Protein AF-A0A9C6T7A0-F1 (afdb_monomer_lite)

Foldseek 3Di:
DVVVVVVVVVVVVVVVVVVVVVVVPDPPPVVVVVVLVVLLVQCVPQAADAQALVCLVVNLVSLVVSCVVPVVCQQSSCVSCLVPRYDHPLNVQCVVPPDSGPVVSSVSSCVVSPPPCDPVNVVVVVVVVVVVVVVVVVVVD

Radius of gyration: 28.29 Å; chains: 1; bounding box: 56×49×88 Å

Secondary structure (DSSP, 8-state):
-HHHHHHHHHHHHHHHHHHHHHHHTS--HHHHHHHHHHHHHHHTTSPPB-S-HHHHHHHHHHHHHHHHHTGGGHHHHHHHHHHHTB-HHHHHHHHTT--SSHHHHHHHHHHHT-----HHHHHHHHHHHHHHHHHHHHTT-

pLDDT: mean 76.02, std 12.65, range [42.91, 91.88]

Sequence (141 aa):
MANENINEMQNCIQALTQIVVQQMQLPNANSRTRARNQIEKETRYLPTFTGQDGTLHGFIASVDQIMQEYADDADQVFSVIFNTKIQGQARTVLTINTPTTWEECKEKLRHHYRPRMDQMGLTRKINNLRVTSIKDLDIKL

Organism: Drosophila albomicans (NCBI:txid7291)

Structure (mmCIF, N/CA/C/O backbone):
data_AF-A0A9C6T7A0-F1
#
_entry.id   AF-A0A9C6T7A0-F1
#
loop_
_atom_site.group_PDB
_atom_site.id
_atom_site.type_symbol
_atom_site.label_atom_id
_atom_site.label_alt_id
_atom_site.label_comp_id
_atom_site.label_asym_id
_atom_site.label_entity_id
_atom_site.label_seq_id
_atom_site.pdbx_PDB_ins_code
_atom_site.Cartn_x
_atom_site.Cartn_y
_atom_site.Cartn_z
_atom_site.occupancy
_atom_site.B_iso_or_equiv
_atom_site.auth_seq_id
_atom_site.auth_comp_id
_atom_site.auth_asym_id
_atom_site.auth_atom_id
_atom_site.pdbx_PDB_model_num
ATOM 1 N N . MET A 1 1 ? -42.764 19.724 49.429 1.00 55.09 1 MET A N 1
ATOM 2 C CA . MET A 1 1 ? -41.778 18.937 50.201 1.00 55.09 1 MET A CA 1
ATOM 3 C C . MET A 1 1 ? -41.699 17.467 49.778 1.00 55.09 1 MET A C 1
ATOM 5 O O . MET A 1 1 ? -40.684 17.120 49.204 1.00 55.09 1 MET A O 1
ATOM 9 N N . ALA A 1 2 ? -42.704 16.592 49.959 1.00 58.47 2 ALA A N 1
ATOM 10 C CA . ALA A 1 2 ? -42.567 15.177 49.533 1.00 58.47 2 ALA A CA 1
ATOM 11 C C . ALA A 1 2 ? -42.596 14.959 47.997 1.00 58.47 2 ALA A C 1
ATOM 13 O O . ALA A 1 2 ? -41.862 14.121 47.484 1.00 58.47 2 ALA A O 1
ATOM 14 N N . ASN A 1 3 ? -43.394 15.739 47.256 1.00 59.59 3 ASN A N 1
ATOM 15 C CA . ASN A 1 3 ? -43.513 15.614 45.792 1.00 59.59 3 ASN A CA 1
ATOM 16 C C . ASN A 1 3 ? -42.311 16.165 45.007 1.00 59.59 3 ASN A C 1
ATOM 18 O O . ASN A 1 3 ? -42.048 15.700 43.902 1.00 59.59 3 ASN A O 1
ATOM 22 N N . GLU A 1 4 ? -41.580 17.138 45.555 1.00 63.81 4 GLU A N 1
ATOM 23 C CA . GLU A 1 4 ? -40.398 17.712 44.892 1.00 63.81 4 GLU A CA 1
ATOM 24 C C . GLU A 1 4 ? -39.251 16.701 44.846 1.00 63.81 4 GLU A C 1
ATOM 26 O O . GLU A 1 4 ? -38.689 16.479 43.778 1.00 63.81 4 GLU A O 1
ATOM 31 N N . ASN A 1 5 ? -39.015 15.976 45.945 1.00 65.38 5 ASN A N 1
ATOM 32 C CA . ASN A 1 5 ? -38.027 14.894 45.985 1.00 65.38 5 ASN A CA 1
ATOM 33 C C . ASN A 1 5 ? -38.348 13.760 45.000 1.00 65.38 5 ASN A C 1
ATOM 35 O O . ASN A 1 5 ? -37.440 13.159 44.433 1.00 65.38 5 ASN A O 1
ATOM 39 N N . ILE A 1 6 ? -39.632 13.455 44.780 1.00 73.62 6 ILE A N 1
ATOM 40 C CA . ILE A 1 6 ? -40.042 12.411 43.828 1.00 73.62 6 ILE A CA 1
ATOM 41 C C . ILE A 1 6 ? -39.764 12.861 42.387 1.00 73.62 6 ILE A C 1
ATOM 43 O O . ILE A 1 6 ? -39.240 12.074 41.599 1.00 73.62 6 ILE A O 1
ATOM 47 N N . ASN A 1 7 ? -40.044 14.125 42.056 1.00 75.19 7 ASN A N 1
ATOM 48 C CA . ASN A 1 7 ? -39.758 14.683 40.732 1.00 75.19 7 ASN A CA 1
ATOM 49 C C . ASN A 1 7 ? -38.252 14.794 40.455 1.00 75.19 7 ASN A C 1
ATOM 51 O O . ASN A 1 7 ? -37.807 14.458 39.360 1.00 75.19 7 ASN A O 1
ATOM 55 N N . GLU A 1 8 ? -37.448 15.207 41.435 1.00 77.50 8 GLU A N 1
ATOM 56 C CA . GLU A 1 8 ? -35.986 15.243 41.292 1.00 77.50 8 GLU A CA 1
ATOM 57 C C . GLU A 1 8 ? -35.401 13.844 41.085 1.00 77.50 8 GLU A C 1
ATOM 59 O O . GLU A 1 8 ? -34.550 13.640 40.217 1.00 77.50 8 GLU A O 1
ATOM 64 N N . MET A 1 9 ? -35.905 12.851 41.819 1.00 75.06 9 MET A N 1
ATOM 65 C CA . MET A 1 9 ? -35.452 11.472 41.680 1.00 75.06 9 MET A CA 1
ATOM 66 C C . MET A 1 9 ? -35.844 10.878 40.317 1.00 75.06 9 MET A C 1
ATOM 68 O O . MET A 1 9 ? -35.039 10.181 39.699 1.00 75.06 9 MET A O 1
ATOM 72 N N . GLN A 1 10 ? -37.034 11.198 39.797 1.00 75.38 10 GLN A N 1
ATOM 73 C CA . GLN A 1 10 ? -37.444 10.804 38.443 1.00 75.38 10 GLN A CA 1
ATOM 74 C C . GLN A 1 10 ? -36.596 11.476 37.357 1.00 75.38 10 GLN A C 1
ATOM 76 O O . GLN A 1 10 ? -36.186 10.804 36.408 1.00 75.38 10 GLN A O 1
ATOM 81 N N . ASN A 1 11 ? -36.262 12.757 37.523 1.00 78.94 11 ASN A N 1
ATOM 82 C CA . ASN A 1 11 ? -35.375 13.475 36.607 1.00 78.94 11 ASN A CA 1
ATOM 83 C C . ASN A 1 11 ? -33.962 12.871 36.593 1.00 78.94 11 ASN A C 1
ATOM 85 O O . ASN A 1 11 ? -33.386 12.674 35.522 1.00 78.94 11 ASN A O 1
ATOM 89 N N . CYS A 1 12 ? -33.426 12.491 37.757 1.00 78.19 12 CYS A N 1
ATOM 90 C CA . CYS A 1 12 ? -32.143 11.793 37.854 1.00 78.19 12 CYS A CA 1
ATOM 91 C C . CYS A 1 12 ? -32.169 10.428 37.152 1.00 78.19 12 CYS A C 1
ATOM 93 O O . CYS A 1 12 ? -31.238 10.095 36.418 1.00 78.19 12 CYS A O 1
ATOM 95 N N . ILE A 1 13 ? -33.240 9.646 37.320 1.00 82.12 13 ILE A N 1
ATOM 96 C CA . ILE A 1 13 ? -33.389 8.346 36.648 1.00 82.12 13 ILE A CA 1
ATOM 97 C C . ILE A 1 13 ? -33.467 8.526 35.125 1.00 82.12 13 ILE A C 1
ATOM 99 O O . ILE A 1 13 ? -32.813 7.786 34.388 1.00 82.12 13 ILE A O 1
ATOM 103 N N . GLN A 1 14 ? -34.201 9.527 34.630 1.00 78.94 14 GLN A N 1
ATOM 104 C CA . GLN A 1 14 ? -34.272 9.817 33.194 1.00 78.94 14 GLN A CA 1
ATOM 105 C C . GLN A 1 14 ? -32.920 10.255 32.617 1.00 78.94 14 GLN A C 1
ATOM 107 O O . GLN A 1 14 ? -32.523 9.751 31.564 1.00 78.94 14 GLN A O 1
ATOM 112 N N . ALA A 1 15 ? -32.182 11.117 33.322 1.00 75.31 15 ALA A N 1
ATOM 113 C CA . ALA A 1 15 ? -30.845 11.544 32.913 1.00 75.31 15 ALA A CA 1
ATOM 114 C C . ALA A 1 15 ? -29.861 10.362 32.854 1.00 75.31 15 ALA A C 1
ATOM 116 O O . ALA A 1 15 ? -29.143 10.197 31.868 1.00 75.31 15 ALA A O 1
ATOM 117 N N . LEU A 1 16 ? -29.876 9.482 33.862 1.00 74.62 16 LEU A N 1
ATOM 118 C CA . LEU A 1 16 ? -29.047 8.273 33.873 1.00 74.62 16 LEU A CA 1
ATOM 119 C C . LEU A 1 16 ? -29.415 7.315 32.734 1.00 74.62 16 LEU A C 1
ATOM 121 O O . LEU A 1 16 ? -28.529 6.768 32.079 1.00 74.62 16 LEU A O 1
ATOM 125 N N . THR A 1 17 ? -30.708 7.156 32.445 1.00 73.88 17 THR A N 1
ATOM 126 C CA . THR A 1 17 ? -31.173 6.298 31.346 1.00 73.88 17 THR A CA 1
ATOM 127 C C . THR A 1 17 ? -30.713 6.839 29.987 1.00 73.88 17 THR A C 1
ATOM 129 O O . THR A 1 17 ? -30.246 6.069 29.147 1.00 73.88 17 THR A O 1
ATOM 132 N N . GLN A 1 18 ? -30.759 8.161 29.779 1.00 69.31 18 GLN A N 1
ATOM 133 C CA . GLN A 1 18 ? -30.245 8.791 28.558 1.00 69.31 18 GLN A CA 1
ATOM 134 C C . GLN A 1 18 ? -28.733 8.603 28.395 1.00 69.31 18 GLN A C 1
ATOM 136 O O . GLN A 1 18 ? -28.285 8.278 27.297 1.00 69.31 18 GLN A O 1
ATOM 141 N N . ILE A 1 19 ? -27.952 8.732 29.472 1.00 70.56 19 ILE A N 1
ATOM 142 C CA . ILE A 1 19 ? -26.494 8.527 29.431 1.00 70.56 19 ILE A CA 1
ATOM 143 C C . ILE A 1 19 ? -26.153 7.078 29.049 1.00 70.56 19 ILE A C 1
ATOM 145 O O . ILE A 1 19 ? -25.266 6.851 28.225 1.00 70.56 19 ILE A O 1
ATOM 149 N N . VAL A 1 20 ? -26.876 6.094 29.592 1.00 66.88 20 VAL A N 1
ATOM 150 C CA . VAL A 1 20 ? -26.657 4.671 29.276 1.00 66.88 20 VAL A CA 1
ATOM 151 C C . VAL A 1 20 ? -27.005 4.353 27.817 1.00 66.88 20 VAL A C 1
ATOM 153 O O . VAL A 1 20 ? -26.249 3.655 27.140 1.00 66.88 20 VAL A O 1
ATOM 156 N N . VAL A 1 21 ? -28.103 4.905 27.291 1.00 66.75 21 VAL A N 1
ATOM 157 C CA . VAL A 1 21 ? -28.481 4.732 25.876 1.00 66.75 21 VAL A CA 1
ATOM 158 C C . VAL A 1 21 ? -27.469 5.403 24.943 1.00 66.75 21 VAL A C 1
ATOM 160 O O . VAL A 1 21 ? -27.098 4.821 23.923 1.00 66.75 21 VAL A O 1
ATOM 163 N N . GLN A 1 22 ? -26.961 6.582 25.308 1.00 59.12 22 GLN A N 1
ATOM 164 C CA . GLN A 1 22 ? -25.970 7.308 24.515 1.00 59.12 22 GLN A CA 1
ATOM 165 C C . GLN A 1 22 ? -24.603 6.597 24.505 1.00 59.12 22 GLN A C 1
ATOM 167 O O . GLN A 1 22 ? -23.937 6.577 23.471 1.00 59.12 22 GLN A O 1
ATOM 172 N N . GLN A 1 23 ? -24.219 5.922 25.598 1.00 56.06 23 GLN A N 1
ATOM 173 C CA . GLN A 1 23 ? -23.028 5.059 25.628 1.00 56.06 23 GLN A CA 1
ATOM 174 C C . GLN A 1 23 ? -23.165 3.801 24.757 1.00 56.06 23 GLN A C 1
ATOM 176 O O . GLN A 1 23 ? -22.180 3.376 24.156 1.00 56.06 23 GLN A O 1
ATOM 181 N N . MET A 1 24 ? -24.367 3.228 24.628 1.00 56.16 24 MET A N 1
ATOM 182 C CA . MET A 1 24 ? -24.607 2.068 23.755 1.00 56.16 24 MET A CA 1
ATOM 183 C C . MET A 1 24 ? -24.654 2.406 22.257 1.00 56.16 24 MET A C 1
ATOM 185 O O . MET A 1 24 ? -24.557 1.498 21.434 1.00 56.16 24 MET A O 1
ATOM 189 N N . GLN A 1 25 ? -24.793 3.684 21.889 1.00 53.16 25 GLN A N 1
ATOM 190 C CA . GLN A 1 25 ? -24.889 4.135 20.492 1.00 53.16 25 GLN A CA 1
ATOM 191 C C . GLN A 1 25 ? -23.588 4.724 19.931 1.00 53.16 25 GLN A C 1
ATOM 193 O O . GLN A 1 25 ? -23.533 5.073 18.751 1.00 53.16 25 GLN A O 1
ATOM 198 N N . LEU A 1 26 ? -22.518 4.804 20.726 1.00 51.84 26 LEU A N 1
ATOM 199 C CA . LEU A 1 26 ? -21.197 5.095 20.177 1.00 51.84 26 LEU A CA 1
ATOM 200 C C . LEU A 1 26 ? -20.730 3.884 19.353 1.00 51.84 26 LEU A C 1
ATOM 202 O O . LEU A 1 26 ? -20.685 2.775 19.894 1.00 51.84 26 LEU A O 1
ATOM 206 N N . PRO A 1 27 ? -20.365 4.052 18.064 1.00 50.03 27 PRO A N 1
ATOM 207 C CA . PRO A 1 27 ? -19.784 2.968 17.287 1.00 50.03 27 PRO A CA 1
ATOM 208 C C . PRO A 1 27 ? -18.575 2.435 18.055 1.00 50.03 27 PRO A C 1
ATOM 210 O O . PRO A 1 27 ? -17.644 3.168 18.387 1.00 50.03 27 PRO A O 1
ATOM 213 N N . ASN A 1 28 ? -18.668 1.159 18.415 1.00 53.62 28 ASN A N 1
ATOM 214 C CA . ASN A 1 28 ? -17.816 0.494 19.385 1.00 53.62 28 ASN A CA 1
ATOM 215 C C . ASN A 1 28 ? -16.335 0.708 19.017 1.00 53.62 28 ASN A C 1
ATOM 217 O O . ASN A 1 28 ? -15.831 0.109 18.072 1.00 53.62 28 ASN A O 1
ATOM 221 N N . ALA A 1 29 ? -15.603 1.555 19.748 1.00 52.12 29 ALA A N 1
ATOM 222 C CA . ALA A 1 29 ? -14.177 1.796 19.488 1.00 52.12 29 ALA A CA 1
ATOM 223 C C . ALA A 1 29 ? -13.366 0.479 19.466 1.00 52.12 29 ALA A C 1
ATOM 225 O O . ALA A 1 29 ? -12.361 0.354 18.760 1.00 52.12 29 ALA A O 1
ATOM 226 N N . ASN A 1 30 ? -13.861 -0.550 20.163 1.00 54.34 30 ASN A N 1
ATOM 227 C CA . ASN A 1 30 ? -13.295 -1.893 20.155 1.00 54.34 30 ASN A CA 1
ATOM 228 C C . ASN A 1 30 ? -13.487 -2.644 18.825 1.00 54.34 30 ASN A C 1
ATOM 230 O O . AS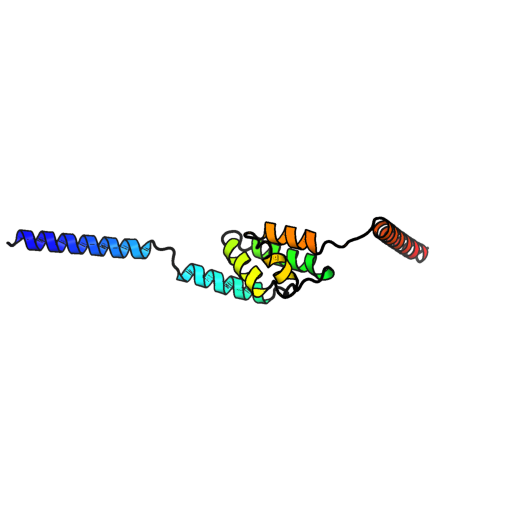N A 1 30 ? -12.615 -3.437 18.475 1.00 54.34 30 ASN A O 1
ATOM 234 N N . SER A 1 31 ? -14.570 -2.426 18.066 1.00 56.66 31 SER A N 1
ATOM 235 C CA . SER A 1 31 ? -14.765 -3.094 16.766 1.00 56.66 31 SER A CA 1
ATOM 236 C C . SER A 1 31 ? -13.834 -2.519 15.699 1.00 56.66 31 SER A C 1
ATOM 238 O O . SER A 1 31 ? -13.152 -3.288 15.025 1.00 56.66 31 SER A O 1
ATOM 240 N N . ARG A 1 32 ? -13.682 -1.187 15.639 1.00 57.72 32 ARG A N 1
ATOM 241 C CA . ARG A 1 32 ? -12.697 -0.516 14.764 1.00 57.72 32 ARG A CA 1
ATOM 242 C C . ARG A 1 32 ? -11.260 -0.941 15.057 1.00 57.72 32 ARG A C 1
ATOM 244 O O . ARG A 1 32 ? -10.481 -1.172 14.134 1.00 57.72 32 ARG A O 1
ATOM 251 N N . THR A 1 33 ? -10.915 -1.081 16.338 1.00 61.31 33 THR A N 1
ATOM 252 C CA . THR A 1 33 ? -9.573 -1.512 16.766 1.00 61.31 33 THR A CA 1
ATOM 253 C C . THR A 1 33 ? -9.300 -2.971 16.382 1.00 61.31 33 THR A C 1
ATOM 255 O O . THR A 1 33 ? -8.200 -3.302 15.943 1.00 61.31 33 THR A O 1
ATOM 258 N N . ARG A 1 34 ? -10.304 -3.854 16.482 1.00 65.00 34 ARG A N 1
ATOM 259 C CA . ARG A 1 34 ? -10.190 -5.253 16.036 1.00 65.00 34 ARG A CA 1
ATOM 260 C C . ARG A 1 34 ? -10.044 -5.363 14.520 1.00 65.00 34 ARG A C 1
ATOM 262 O O . ARG A 1 34 ? -9.156 -6.085 14.078 1.00 65.00 34 ARG A O 1
ATOM 269 N N . ALA A 1 35 ? -10.844 -4.613 13.759 1.00 66.06 35 ALA A N 1
ATOM 270 C CA . ALA A 1 35 ? -10.723 -4.536 12.304 1.00 66.06 35 ALA A CA 1
ATOM 271 C C . ALA A 1 35 ? -9.321 -4.057 11.895 1.00 66.06 35 ALA A C 1
ATOM 273 O O . ALA A 1 35 ? -8.657 -4.698 11.087 1.00 66.06 35 ALA A O 1
ATOM 274 N N . ARG A 1 36 ? -8.795 -3.012 12.555 1.00 69.25 36 ARG A N 1
ATOM 275 C CA . ARG A 1 36 ? -7.424 -2.528 12.328 1.00 69.25 36 ARG A CA 1
ATOM 276 C C . ARG A 1 36 ? -6.372 -3.609 12.560 1.00 69.25 36 ARG A C 1
ATOM 278 O O . ARG A 1 36 ? -5.512 -3.810 11.713 1.00 69.25 36 ARG A O 1
ATOM 285 N N . ASN A 1 37 ? -6.450 -4.304 13.691 1.00 71.69 37 ASN A N 1
ATOM 286 C CA . ASN A 1 37 ? -5.483 -5.341 14.047 1.00 71.69 37 ASN A CA 1
ATOM 287 C C . ASN A 1 37 ? -5.532 -6.537 13.082 1.00 71.69 37 ASN A C 1
ATOM 289 O O . ASN A 1 37 ? -4.503 -7.168 12.845 1.00 71.69 37 ASN A O 1
ATOM 293 N N . GLN A 1 38 ? -6.707 -6.860 12.534 1.00 73.38 38 GLN A N 1
ATOM 294 C CA . GLN A 1 38 ? -6.850 -7.898 11.514 1.00 73.38 38 GLN A CA 1
ATOM 295 C C . GLN A 1 38 ? -6.217 -7.456 10.188 1.00 73.38 38 GLN A C 1
ATOM 297 O O . GLN A 1 38 ? -5.365 -8.164 9.653 1.00 73.38 38 GLN A O 1
ATOM 302 N N . ILE A 1 39 ? -6.521 -6.236 9.739 1.00 77.44 39 ILE A N 1
ATOM 303 C CA . ILE A 1 39 ? -5.925 -5.630 8.542 1.00 77.44 39 ILE A CA 1
ATOM 304 C C . ILE A 1 39 ? -4.396 -5.559 8.672 1.00 77.44 39 ILE A C 1
ATOM 306 O O . ILE A 1 39 ? -3.677 -5.904 7.740 1.00 77.44 39 ILE A O 1
ATOM 310 N N . GLU A 1 40 ? -3.856 -5.165 9.827 1.00 76.69 40 GLU A N 1
ATOM 311 C CA . GLU A 1 40 ? -2.405 -5.127 10.070 1.00 76.69 40 GLU A CA 1
ATOM 312 C C . GLU A 1 40 ? -1.757 -6.523 10.006 1.00 76.69 40 GLU A C 1
ATOM 314 O O . GLU A 1 40 ? -0.640 -6.667 9.500 1.00 76.69 40 GLU A O 1
ATOM 319 N N . LYS A 1 41 ? -2.451 -7.573 10.466 1.00 79.56 41 LYS A N 1
ATOM 320 C CA . LYS A 1 41 ? -1.971 -8.959 10.346 1.00 79.56 41 LYS A CA 1
ATOM 321 C C . LYS A 1 41 ? -1.955 -9.443 8.904 1.00 79.56 41 LYS A C 1
ATOM 323 O O . LYS A 1 41 ? -0.991 -10.091 8.507 1.00 79.56 41 LYS A O 1
ATOM 328 N N . GLU A 1 42 ? -2.984 -9.135 8.129 1.00 72.62 42 GLU A N 1
ATOM 329 C CA . GLU A 1 42 ? -3.098 -9.613 6.748 1.00 72.62 42 GLU A CA 1
ATOM 330 C C . GLU A 1 42 ? -2.209 -8.818 5.797 1.00 72.62 42 GLU A C 1
ATOM 332 O O . GLU A 1 42 ? -1.476 -9.388 4.988 1.00 72.62 42 GLU A O 1
ATOM 337 N N . THR A 1 43 ? -2.126 -7.503 5.999 1.00 77.62 43 THR A N 1
ATOM 338 C CA . THR A 1 43 ? -1.165 -6.659 5.285 1.00 77.62 43 THR A CA 1
ATOM 339 C C . THR A 1 43 ? 0.280 -6.983 5.669 1.00 77.62 43 THR A C 1
ATOM 341 O O . THR A 1 43 ? 1.188 -6.635 4.920 1.00 77.62 43 THR A O 1
ATOM 344 N N . ARG A 1 44 ? 0.558 -7.704 6.769 1.00 77.62 44 ARG A N 1
ATOM 345 C CA . ARG A 1 44 ? 1.926 -8.079 7.181 1.00 77.62 44 ARG A CA 1
ATOM 346 C C . ARG A 1 44 ? 2.713 -8.766 6.067 1.00 77.62 44 ARG A C 1
ATOM 348 O O . ARG A 1 44 ? 3.884 -8.433 5.892 1.00 77.62 44 ARG A O 1
ATOM 355 N N . TYR A 1 45 ? 2.070 -9.647 5.308 1.00 78.56 45 TYR A N 1
ATOM 356 C CA . TYR A 1 45 ? 2.691 -10.413 4.222 1.00 78.56 45 TYR A CA 1
ATOM 357 C C . TYR A 1 45 ? 2.835 -9.622 2.921 1.00 78.56 45 TYR A C 1
ATOM 359 O O . TYR A 1 45 ? 3.543 -10.051 2.012 1.00 78.56 45 TYR A O 1
ATOM 367 N N . LEU A 1 46 ? 2.197 -8.454 2.837 1.00 84.62 46 LEU A N 1
ATOM 368 C CA . LEU A 1 46 ? 2.253 -7.608 1.659 1.00 84.62 46 LEU A CA 1
ATOM 369 C C . LEU A 1 46 ? 3.673 -7.029 1.505 1.00 84.62 46 LEU A C 1
ATOM 371 O O . LEU A 1 46 ? 4.222 -6.504 2.488 1.00 84.62 46 LEU A O 1
ATOM 375 N N . PRO A 1 47 ? 4.292 -7.135 0.316 1.00 82.81 47 PRO A N 1
ATOM 376 C CA . PRO A 1 47 ? 5.645 -6.645 0.096 1.00 82.81 47 PRO A CA 1
ATOM 377 C C . PRO A 1 47 ? 5.710 -5.125 0.258 1.00 82.81 47 PRO A C 1
ATOM 379 O O . PRO A 1 47 ? 4.810 -4.397 -0.152 1.00 82.81 47 PRO A O 1
ATOM 382 N N . THR A 1 48 ? 6.795 -4.631 0.850 1.00 90.06 48 THR A N 1
ATOM 383 C CA . THR A 1 48 ? 7.039 -3.189 0.950 1.00 90.06 48 THR A CA 1
ATOM 384 C C . THR A 1 48 ? 7.468 -2.648 -0.410 1.00 90.06 48 THR A C 1
ATOM 386 O O . THR A 1 48 ? 8.431 -3.136 -1.001 1.00 90.06 48 THR A O 1
ATOM 389 N N . PHE A 1 49 ? 6.791 -1.608 -0.889 1.00 90.44 49 PHE A N 1
ATOM 390 C CA . PHE A 1 49 ? 7.161 -0.904 -2.105 1.00 90.44 49 PHE A CA 1
ATOM 391 C C . PHE A 1 49 ? 8.057 0.294 -1.786 1.00 90.44 49 PHE A C 1
ATOM 393 O O . PHE A 1 49 ? 7.664 1.220 -1.073 1.00 90.44 49 PHE A O 1
ATOM 400 N N . THR A 1 50 ? 9.276 0.272 -2.324 1.00 88.69 50 THR A N 1
ATOM 401 C CA . THR A 1 50 ? 10.299 1.305 -2.092 1.00 88.69 50 THR A CA 1
ATOM 402 C C . THR A 1 50 ? 10.511 2.244 -3.281 1.00 88.69 50 THR A C 1
ATOM 404 O O . THR A 1 50 ? 11.174 3.272 -3.124 1.00 88.69 50 THR A O 1
ATOM 407 N N . GLY A 1 51 ? 9.929 1.927 -4.446 1.00 82.62 51 GLY A N 1
ATOM 408 C CA . GLY A 1 51 ? 10.082 2.700 -5.685 1.00 82.62 51 GLY A CA 1
ATOM 409 C C . GLY A 1 51 ? 10.837 1.988 -6.811 1.00 82.62 51 GLY A C 1
ATOM 410 O O . GLY A 1 51 ? 11.533 2.643 -7.575 1.00 82.62 51 GLY A O 1
ATOM 411 N N . GLN A 1 52 ? 10.748 0.658 -6.906 1.00 80.06 52 GLN A N 1
ATOM 412 C CA . GLN A 1 52 ? 11.330 -0.104 -8.017 1.00 80.06 52 GLN A CA 1
ATOM 413 C C . GLN A 1 52 ? 10.263 -0.428 -9.074 1.00 80.06 52 GLN A C 1
ATOM 415 O O . GLN A 1 52 ? 9.317 -1.156 -8.784 1.00 80.06 52 GLN A O 1
ATOM 420 N N . ASP A 1 53 ? 10.437 0.037 -10.314 1.00 69.38 53 ASP A N 1
ATOM 421 C CA . ASP A 1 53 ? 9.456 -0.130 -11.407 1.00 69.38 53 ASP A CA 1
ATOM 422 C C . ASP A 1 53 ? 8.988 -1.580 -11.606 1.00 69.38 53 ASP A C 1
ATOM 424 O O . ASP A 1 53 ? 7.800 -1.844 -11.796 1.00 69.38 53 ASP A O 1
ATOM 428 N N . GLY A 1 54 ? 9.914 -2.543 -11.530 1.00 76.44 54 GLY A N 1
ATOM 429 C CA . GLY A 1 54 ? 9.635 -3.956 -11.807 1.00 76.44 54 GLY A CA 1
ATOM 430 C C . GLY A 1 54 ? 8.707 -4.639 -10.799 1.00 76.44 54 GLY A C 1
ATOM 431 O O . GLY A 1 54 ? 8.113 -5.664 -11.125 1.00 76.44 54 GLY A O 1
ATOM 432 N N . THR A 1 55 ? 8.552 -4.084 -9.594 1.00 84.06 55 THR A N 1
ATOM 433 C CA . THR A 1 55 ? 7.724 -4.670 -8.526 1.00 84.06 55 THR A CA 1
ATOM 434 C C . THR A 1 55 ? 6.408 -3.928 -8.317 1.00 84.06 55 THR A C 1
ATOM 436 O O . THR A 1 55 ? 5.538 -4.428 -7.601 1.00 84.06 55 THR A O 1
ATOM 439 N N . LEU A 1 56 ? 6.210 -2.783 -8.986 1.00 86.56 56 LEU A N 1
ATOM 440 C CA . LEU A 1 56 ? 5.017 -1.956 -8.811 1.00 86.56 56 LEU A CA 1
ATOM 441 C C . LEU A 1 56 ? 3.732 -2.707 -9.175 1.00 86.56 56 LEU A C 1
ATOM 443 O O . LEU A 1 56 ? 2.745 -2.623 -8.451 1.00 86.56 56 LEU A O 1
ATOM 447 N N . HIS A 1 57 ? 3.728 -3.441 -10.290 1.00 85.81 57 HIS A N 1
ATOM 448 C CA . HIS A 1 57 ? 2.518 -4.126 -10.750 1.00 85.81 57 HIS A CA 1
ATOM 449 C C . HIS A 1 57 ? 2.076 -5.227 -9.778 1.00 85.81 57 HIS A C 1
ATOM 451 O O . HIS A 1 57 ? 0.899 -5.299 -9.435 1.00 85.81 57 HIS A O 1
ATOM 457 N N . GLY A 1 58 ? 3.028 -6.028 -9.284 1.00 86.44 58 GLY A N 1
ATOM 458 C CA . GLY A 1 58 ? 2.757 -7.052 -8.275 1.00 86.44 58 GLY A CA 1
ATOM 459 C C . GLY A 1 58 ? 2.280 -6.446 -6.957 1.00 86.44 58 GLY A C 1
ATOM 460 O O . GLY A 1 58 ? 1.295 -6.911 -6.396 1.00 86.44 58 GLY A O 1
ATOM 461 N N . PHE A 1 59 ? 2.913 -5.356 -6.513 1.00 90.44 59 PHE A N 1
ATOM 462 C CA . PHE A 1 59 ? 2.482 -4.624 -5.324 1.00 90.44 59 PHE A CA 1
ATOM 463 C C . PHE A 1 59 ? 1.043 -4.106 -5.450 1.00 90.44 59 PHE A C 1
ATOM 465 O O . PHE A 1 59 ? 0.229 -4.370 -4.570 1.00 90.44 59 PHE A O 1
ATOM 472 N N . ILE A 1 60 ? 0.709 -3.418 -6.551 1.00 90.75 60 ILE A N 1
ATOM 473 C CA . ILE A 1 60 ? -0.647 -2.900 -6.784 1.00 90.75 60 ILE A CA 1
ATOM 474 C C . ILE A 1 60 ? -1.669 -4.041 -6.779 1.00 90.75 60 ILE A C 1
ATOM 476 O O . ILE A 1 60 ? -2.681 -3.919 -6.101 1.00 90.75 60 ILE A O 1
ATOM 480 N N . ALA A 1 61 ? -1.391 -5.148 -7.475 1.00 89.88 61 ALA A N 1
ATOM 481 C CA . ALA A 1 61 ? -2.302 -6.289 -7.534 1.00 89.88 61 ALA A CA 1
ATOM 482 C C . ALA A 1 61 ? -2.559 -6.905 -6.147 1.00 89.88 61 ALA A C 1
ATOM 484 O O . ALA A 1 61 ? -3.702 -7.201 -5.807 1.00 89.88 61 ALA A O 1
ATOM 485 N N . SER A 1 62 ? -1.517 -7.053 -5.320 1.00 89.38 62 SER A N 1
ATOM 486 C CA . SER A 1 62 ? -1.669 -7.549 -3.947 1.00 89.38 62 SER A CA 1
ATOM 487 C C . SER A 1 62 ? -2.490 -6.605 -3.070 1.00 89.38 62 SER A C 1
ATOM 489 O O . SER A 1 62 ? -3.290 -7.066 -2.264 1.00 89.38 62 SER A O 1
ATOM 491 N N . VAL A 1 63 ? -2.311 -5.289 -3.214 1.00 89.75 63 VAL A N 1
ATOM 492 C CA . VAL A 1 63 ? -3.110 -4.314 -2.459 1.00 89.75 63 VAL A CA 1
ATOM 493 C C . VAL A 1 63 ? -4.556 -4.287 -2.950 1.00 89.75 63 VAL A C 1
ATOM 495 O O . VAL A 1 63 ? -5.457 -4.248 -2.120 1.00 89.75 63 VAL A O 1
ATOM 498 N N . ASP A 1 64 ? -4.792 -4.350 -4.263 1.00 90.62 64 ASP A N 1
ATOM 499 C CA . ASP A 1 64 ? -6.141 -4.392 -4.840 1.00 90.62 64 ASP A CA 1
ATOM 500 C C . ASP A 1 64 ? -6.938 -5.596 -4.316 1.00 90.62 64 ASP A C 1
ATOM 502 O O . ASP A 1 64 ? -8.113 -5.450 -3.987 1.00 90.62 64 ASP A O 1
ATOM 506 N N . GLN A 1 65 ? -6.293 -6.756 -4.148 1.00 88.38 65 GLN A N 1
ATOM 507 C CA . GLN A 1 65 ? -6.928 -7.932 -3.550 1.00 88.38 65 GLN A CA 1
ATOM 508 C C . GLN A 1 65 ? -7.393 -7.671 -2.106 1.00 88.38 65 GLN A C 1
ATOM 510 O O . GLN A 1 65 ? -8.535 -7.975 -1.772 1.00 88.38 65 GLN A O 1
ATOM 515 N N . ILE A 1 66 ? -6.546 -7.066 -1.265 1.00 87.06 66 ILE A N 1
ATOM 516 C CA . ILE A 1 66 ? -6.917 -6.740 0.125 1.00 87.06 66 ILE A CA 1
ATOM 517 C C . ILE A 1 66 ? -8.009 -5.665 0.157 1.00 87.06 66 ILE A C 1
ATOM 519 O O . ILE A 1 66 ? -8.950 -5.753 0.938 1.00 87.06 66 ILE A O 1
ATOM 523 N N . MET A 1 67 ? -7.922 -4.656 -0.709 1.00 87.81 67 MET A N 1
ATOM 524 C CA . MET A 1 67 ? -8.939 -3.605 -0.803 1.00 87.81 67 MET A CA 1
ATOM 525 C C . MET A 1 67 ? -10.313 -4.163 -1.182 1.00 87.81 67 MET A C 1
ATOM 527 O O . MET A 1 67 ? -11.324 -3.661 -0.705 1.00 87.81 67 MET A O 1
ATOM 531 N N . GLN A 1 68 ? -10.355 -5.208 -2.012 1.00 87.56 68 GLN A N 1
ATOM 532 C CA . GLN A 1 68 ? -11.597 -5.882 -2.379 1.00 87.56 68 GLN A CA 1
ATOM 533 C C . GLN A 1 68 ? -12.184 -6.700 -1.219 1.00 87.56 68 GLN A C 1
ATOM 535 O O . GLN A 1 68 ? -13.402 -6.747 -1.065 1.00 87.56 68 GLN A O 1
ATOM 540 N N . GLU A 1 69 ? -11.337 -7.329 -0.404 1.00 83.31 69 GLU A N 1
ATOM 541 C CA . GLU A 1 69 ? -11.759 -8.118 0.762 1.00 83.31 69 GLU A CA 1
ATOM 542 C C . GLU A 1 69 ? -12.300 -7.239 1.904 1.00 83.31 69 GLU A C 1
ATOM 544 O O . GLU A 1 69 ? -13.205 -7.646 2.627 1.00 83.31 69 GLU A O 1
ATOM 549 N N . TYR A 1 70 ? -11.813 -6.000 2.005 1.00 83.38 70 TYR A N 1
ATOM 550 C CA . TYR A 1 70 ? -12.182 -5.022 3.033 1.00 83.38 70 TYR A CA 1
ATOM 551 C C . TYR A 1 70 ? -12.833 -3.765 2.440 1.00 83.38 70 TYR A C 1
ATOM 553 O O . TYR A 1 70 ? -12.528 -2.646 2.855 1.00 83.38 70 TYR A O 1
ATOM 561 N N . ALA A 1 71 ? -13.728 -3.933 1.463 1.00 80.94 71 ALA A N 1
ATOM 562 C CA . ALA A 1 71 ? -14.353 -2.813 0.755 1.00 80.94 71 ALA A CA 1
ATOM 563 C C . ALA A 1 71 ? -15.068 -1.817 1.694 1.00 80.94 71 ALA A C 1
ATOM 565 O O . ALA A 1 71 ? -15.009 -0.610 1.466 1.00 80.94 71 ALA A O 1
ATOM 566 N N . ASP A 1 72 ? -15.674 -2.311 2.778 1.00 81.38 72 ASP A N 1
ATOM 567 C CA . ASP A 1 72 ? -16.372 -1.487 3.777 1.00 81.38 72 ASP A CA 1
ATOM 568 C C . ASP A 1 72 ? -15.416 -0.656 4.660 1.00 81.38 72 ASP A C 1
ATOM 570 O O . ASP A 1 72 ? -15.811 0.369 5.213 1.00 81.38 72 ASP A O 1
ATOM 574 N N . ASP A 1 73 ? -14.147 -1.068 4.765 1.00 84.06 73 ASP A N 1
ATOM 575 C CA . ASP A 1 73 ? -13.099 -0.447 5.589 1.00 84.06 73 ASP A CA 1
ATOM 576 C C . ASP A 1 73 ? -11.924 0.085 4.734 1.00 84.06 73 ASP A C 1
ATOM 578 O O . ASP A 1 73 ? -10.800 0.256 5.225 1.00 84.06 73 ASP A O 1
ATOM 582 N N . ALA A 1 74 ? -12.165 0.368 3.448 1.00 83.31 74 ALA A N 1
ATOM 583 C CA . ALA A 1 74 ? -11.132 0.710 2.464 1.00 83.31 74 ALA A CA 1
ATOM 584 C C . ALA A 1 74 ? -10.216 1.872 2.903 1.00 83.31 74 ALA A C 1
ATOM 586 O O . ALA A 1 74 ? -8.998 1.810 2.716 1.00 83.31 74 ALA A O 1
ATOM 587 N N . ASP A 1 75 ? -10.764 2.896 3.562 1.00 86.56 75 ASP A N 1
ATOM 588 C CA . ASP A 1 75 ? -9.993 4.033 4.088 1.00 86.56 75 ASP A CA 1
ATOM 589 C C . ASP A 1 75 ? -8.977 3.604 5.157 1.00 86.56 75 ASP A C 1
ATOM 591 O O . ASP A 1 75 ? -7.842 4.091 5.223 1.00 86.56 75 ASP A O 1
ATOM 595 N N . GLN A 1 76 ? -9.374 2.660 6.009 1.00 84.00 76 GLN A N 1
ATOM 596 C CA . GLN A 1 76 ? -8.545 2.160 7.095 1.00 84.00 76 GLN A CA 1
ATOM 597 C C . GLN A 1 76 ? -7.436 1.252 6.557 1.00 84.00 76 GLN A C 1
ATOM 599 O O . GLN A 1 76 ? -6.280 1.377 6.972 1.00 84.00 76 GLN A O 1
ATOM 604 N N . VAL A 1 77 ? -7.765 0.399 5.586 1.00 86.88 77 VAL A N 1
ATOM 605 C CA . VAL A 1 77 ? -6.797 -0.429 4.852 1.00 86.88 77 VAL A CA 1
ATOM 606 C C . VAL A 1 77 ? -5.784 0.447 4.128 1.00 86.88 77 VAL A C 1
ATOM 608 O O . VAL A 1 77 ? -4.576 0.243 4.274 1.00 86.88 77 VAL A O 1
ATOM 611 N N . PHE A 1 78 ? -6.255 1.470 3.412 1.00 90.50 78 PHE A N 1
ATOM 612 C CA . PHE A 1 78 ? -5.396 2.429 2.731 1.00 90.50 78 PHE A CA 1
ATOM 613 C C . PHE A 1 78 ? -4.422 3.094 3.700 1.00 90.50 78 PHE A C 1
ATOM 615 O O . PHE A 1 78 ? -3.216 3.098 3.450 1.00 90.50 78 PHE A O 1
ATOM 622 N N . SER A 1 79 ? -4.917 3.591 4.836 1.00 88.75 79 SER A N 1
ATOM 623 C CA . SER A 1 79 ? -4.079 4.231 5.850 1.00 88.75 79 SER A CA 1
ATOM 624 C C . SER A 1 79 ? -2.991 3.292 6.383 1.00 88.75 79 SER A C 1
ATOM 626 O O . SER A 1 79 ? -1.831 3.694 6.519 1.00 88.75 79 SER A O 1
ATOM 628 N N . VAL A 1 80 ? -3.323 2.025 6.654 1.00 88.25 80 VAL A N 1
ATOM 629 C CA . VAL A 1 80 ? -2.346 1.026 7.116 1.00 88.25 80 VAL A CA 1
ATOM 630 C C . VAL A 1 80 ? -1.289 0.767 6.043 1.00 88.25 80 VAL A C 1
ATOM 632 O O . VAL A 1 80 ? -0.090 0.823 6.333 1.00 88.25 80 VAL A O 1
ATOM 635 N N . ILE A 1 81 ? -1.701 0.542 4.796 1.00 89.75 81 ILE A N 1
ATOM 636 C CA . ILE A 1 81 ? -0.792 0.237 3.683 1.00 89.75 81 ILE A CA 1
ATOM 637 C C . ILE A 1 81 ? 0.111 1.431 3.367 1.00 89.75 81 ILE A C 1
ATOM 639 O O . ILE A 1 81 ? 1.327 1.265 3.261 1.00 89.75 81 ILE A O 1
ATOM 643 N N . PHE A 1 82 ? -0.447 2.638 3.289 1.00 89.94 82 PHE A N 1
ATOM 644 C CA . PHE A 1 82 ? 0.309 3.859 3.018 1.00 89.94 82 PHE A CA 1
ATOM 645 C C . PHE A 1 82 ? 1.396 4.100 4.072 1.00 89.94 82 PHE A C 1
ATOM 647 O O . PHE A 1 82 ? 2.534 4.422 3.734 1.00 89.94 82 PHE A O 1
ATOM 654 N N . ASN A 1 83 ? 1.077 3.888 5.351 1.00 86.81 83 ASN A N 1
ATOM 655 C CA . ASN A 1 83 ? 2.013 4.148 6.443 1.00 86.81 83 ASN A CA 1
ATOM 656 C C . ASN A 1 83 ? 3.071 3.055 6.628 1.00 86.81 83 ASN A C 1
ATOM 658 O O . ASN A 1 83 ? 4.188 3.364 7.051 1.00 86.81 83 ASN A O 1
ATOM 662 N N . THR A 1 84 ? 2.733 1.793 6.343 1.00 87.75 84 THR A N 1
ATOM 663 C CA . THR A 1 84 ? 3.598 0.646 6.672 1.00 87.75 84 THR A CA 1
ATOM 664 C C . THR A 1 84 ? 4.307 0.048 5.460 1.00 87.75 84 THR A C 1
ATOM 666 O O . THR A 1 84 ? 5.452 -0.392 5.588 1.00 87.75 84 THR A O 1
ATOM 669 N N . LYS A 1 85 ? 3.666 0.041 4.285 1.00 90.44 85 LYS A N 1
ATOM 670 C CA . LYS A 1 85 ? 4.136 -0.673 3.086 1.00 90.44 85 LYS A CA 1
ATOM 671 C C . LYS A 1 85 ? 4.688 0.220 1.998 1.00 90.44 85 LYS A C 1
ATOM 673 O O . LYS A 1 85 ? 5.407 -0.284 1.143 1.00 90.44 85 LYS A O 1
ATOM 678 N N . ILE A 1 86 ? 4.423 1.521 2.037 1.00 90.56 86 ILE A N 1
ATOM 679 C CA . ILE A 1 86 ? 5.053 2.472 1.124 1.00 90.56 86 ILE A CA 1
ATOM 680 C C . ILE A 1 86 ? 6.201 3.165 1.854 1.00 90.56 86 ILE A C 1
ATOM 682 O O . ILE A 1 86 ? 6.009 3.872 2.844 1.00 90.56 86 ILE A O 1
ATOM 686 N N . GLN A 1 87 ? 7.423 2.932 1.384 1.00 90.50 87 GLN A N 1
ATOM 687 C CA . GLN A 1 87 ? 8.642 3.410 2.034 1.00 90.50 87 GLN A CA 1
ATOM 688 C C . GLN A 1 87 ? 9.632 3.980 1.011 1.00 90.50 87 GLN A C 1
ATOM 690 O O . GLN A 1 87 ? 9.398 3.948 -0.195 1.00 90.50 87 GLN A O 1
ATOM 695 N N . GLY A 1 88 ? 10.746 4.528 1.500 1.00 88.50 88 GLY A N 1
ATOM 696 C CA . GLY A 1 88 ? 11.840 5.010 0.656 1.00 88.50 88 GLY A CA 1
ATOM 697 C C . GLY A 1 88 ? 11.410 6.080 -0.350 1.00 88.50 88 GLY A C 1
ATOM 698 O O . GLY A 1 88 ? 10.645 6.988 -0.022 1.00 88.50 88 GLY A O 1
ATOM 699 N N . GLN A 1 89 ? 11.900 5.953 -1.584 1.00 86.62 89 GLN A N 1
ATOM 700 C CA . GLN A 1 89 ? 11.662 6.920 -2.654 1.00 86.62 89 GLN A CA 1
ATOM 701 C C . GLN A 1 89 ? 10.178 7.019 -3.022 1.00 86.62 89 GLN A C 1
ATOM 703 O O . GLN A 1 89 ? 9.684 8.124 -3.239 1.00 86.62 89 GLN A O 1
ATOM 708 N N . ALA A 1 90 ? 9.452 5.896 -3.019 1.00 86.69 90 ALA A N 1
ATOM 709 C CA . ALA A 1 90 ? 8.014 5.891 -3.287 1.00 86.69 90 ALA A CA 1
ATOM 710 C C . ALA A 1 90 ? 7.245 6.765 -2.293 1.00 86.69 90 ALA A C 1
ATOM 712 O O . ALA A 1 90 ? 6.354 7.515 -2.686 1.00 86.69 90 ALA A O 1
ATOM 713 N N . ARG A 1 91 ? 7.633 6.737 -1.013 1.00 89.44 91 ARG A N 1
ATOM 714 C CA . ARG A 1 91 ? 7.025 7.604 -0.002 1.00 89.44 91 ARG A CA 1
ATOM 715 C C . ARG A 1 91 ? 7.328 9.072 -0.277 1.00 89.44 91 ARG A C 1
ATOM 717 O O . ARG A 1 91 ? 6.408 9.877 -0.268 1.00 89.44 91 ARG A O 1
ATOM 724 N N . THR A 1 92 ? 8.578 9.418 -0.582 1.00 87.00 92 THR A N 1
ATOM 725 C CA . THR A 1 92 ? 8.969 10.801 -0.911 1.00 87.00 92 THR A CA 1
ATOM 726 C C . THR A 1 92 ? 8.173 11.367 -2.086 1.00 87.00 92 THR A C 1
ATOM 728 O O . THR A 1 92 ? 7.718 12.506 -2.020 1.00 87.00 92 THR A O 1
ATOM 731 N N . VAL A 1 93 ? 7.959 10.563 -3.131 1.00 85.06 93 VAL A N 1
ATOM 732 C CA . VAL A 1 93 ? 7.164 10.944 -4.310 1.00 85.06 93 VAL A CA 1
ATOM 733 C C . VAL A 1 93 ? 5.714 11.239 -3.932 1.00 85.06 93 VAL A C 1
ATOM 735 O O . VAL A 1 93 ? 5.136 12.215 -4.409 1.00 85.06 93 VAL A O 1
ATOM 738 N N . LEU A 1 94 ? 5.129 10.423 -3.055 1.00 87.31 94 LEU A N 1
ATOM 739 C CA . LEU A 1 94 ? 3.745 10.595 -2.629 1.00 87.31 94 LEU A CA 1
ATOM 740 C C . LEU A 1 94 ? 3.562 11.731 -1.616 1.00 87.31 94 LEU A C 1
ATOM 742 O O . LEU A 1 94 ? 2.482 12.302 -1.578 1.00 87.31 94 LEU A O 1
ATOM 746 N N . THR A 1 95 ? 4.581 12.114 -0.841 1.00 81.81 95 THR A N 1
ATOM 747 C CA . THR A 1 95 ? 4.469 13.196 0.159 1.00 81.81 95 THR A CA 1
ATOM 748 C C . THR A 1 95 ? 4.254 14.580 -0.464 1.00 81.81 95 THR A C 1
ATOM 750 O O . THR A 1 95 ? 3.634 15.435 0.159 1.00 81.81 95 THR A O 1
ATOM 753 N N . ILE A 1 96 ? 4.742 14.823 -1.688 1.00 78.00 96 ILE A N 1
ATOM 754 C CA . ILE A 1 96 ? 4.587 16.127 -2.367 1.00 78.00 96 ILE A CA 1
ATOM 755 C C . ILE A 1 96 ? 3.109 16.424 -2.650 1.00 78.00 96 ILE A C 1
ATOM 757 O O . ILE A 1 96 ? 2.682 17.569 -2.577 1.00 78.00 96 ILE A O 1
ATOM 761 N N . ASN A 1 97 ? 2.327 15.382 -2.935 1.00 77.81 97 ASN A N 1
ATOM 762 C CA . ASN A 1 97 ? 0.880 15.447 -3.072 1.00 77.81 97 ASN A CA 1
ATOM 763 C C . ASN A 1 97 ? 0.298 14.184 -2.442 1.00 77.81 97 ASN A C 1
ATOM 765 O O . ASN A 1 97 ? 0.083 13.195 -3.149 1.00 77.81 97 ASN A O 1
ATOM 769 N N . THR A 1 98 ? 0.065 14.204 -1.131 1.00 87.25 98 THR A N 1
ATOM 770 C CA . THR A 1 98 ? -0.398 13.024 -0.389 1.00 87.25 98 THR A CA 1
ATOM 771 C C . THR A 1 98 ? -1.740 12.534 -0.941 1.00 87.25 98 THR A C 1
ATOM 773 O O . THR A 1 98 ? -2.706 13.296 -0.917 1.00 87.25 98 THR A O 1
ATOM 776 N N . PRO A 1 99 ? -1.821 11.306 -1.486 1.00 89.25 99 PRO A N 1
ATOM 777 C CA . PRO A 1 99 ? -3.089 10.737 -1.931 1.00 89.25 99 PRO A CA 1
ATOM 778 C C . PRO A 1 99 ? -4.008 10.479 -0.735 1.00 89.25 99 PRO A C 1
ATOM 780 O O . PRO A 1 99 ? -3.546 10.057 0.327 1.00 89.25 99 PRO A O 1
ATOM 783 N N . THR A 1 100 ? -5.301 10.727 -0.919 1.00 88.44 100 THR A N 1
ATOM 784 C CA . THR A 1 100 ? -6.324 10.504 0.118 1.00 88.44 100 THR A CA 1
ATOM 785 C C . THR A 1 100 ? -7.021 9.160 -0.040 1.00 88.44 100 THR A C 1
ATOM 787 O O . THR A 1 100 ? -7.486 8.590 0.943 1.00 88.44 100 THR A O 1
ATOM 790 N N . THR A 1 101 ? -7.021 8.626 -1.261 1.00 90.06 101 THR A N 1
ATOM 791 C CA . THR A 1 101 ? -7.597 7.328 -1.604 1.00 90.06 101 THR A CA 1
ATOM 792 C C . THR A 1 101 ? -6.556 6.408 -2.231 1.00 90.06 101 THR A C 1
ATOM 794 O O . THR A 1 101 ? -5.520 6.836 -2.759 1.00 90.06 101 THR A O 1
ATOM 797 N N . TRP A 1 102 ? -6.852 5.109 -2.215 1.00 91.88 102 TRP A N 1
ATOM 798 C CA . TRP A 1 102 ? -6.013 4.117 -2.876 1.00 91.88 102 TRP A CA 1
ATOM 799 C C . TRP A 1 102 ? -5.939 4.321 -4.398 1.00 91.88 102 TRP A C 1
ATOM 801 O O . TRP A 1 102 ? -4.866 4.158 -4.977 1.00 91.88 102 TRP A O 1
ATOM 811 N N . GLU A 1 103 ? -7.027 4.748 -5.045 1.00 91.25 103 GLU A N 1
ATOM 812 C CA . GLU A 1 103 ? -7.044 5.022 -6.490 1.00 91.25 103 GLU A CA 1
ATOM 813 C C . GLU A 1 103 ? -6.084 6.153 -6.878 1.00 91.25 103 GLU A C 1
ATOM 815 O O . GLU A 1 103 ? -5.255 5.987 -7.775 1.00 91.25 103 GLU A O 1
ATOM 820 N N . GLU A 1 104 ? -6.101 7.264 -6.139 1.00 90.94 104 GLU A N 1
ATOM 821 C CA . GLU A 1 104 ? -5.163 8.373 -6.354 1.00 90.94 104 GLU A CA 1
ATOM 822 C C . GLU A 1 104 ? -3.705 7.943 -6.153 1.00 90.94 104 GLU A C 1
ATOM 824 O O . GLU A 1 104 ? -2.804 8.364 -6.886 1.00 90.94 104 GLU A O 1
ATOM 829 N N . CYS A 1 105 ? -3.459 7.099 -5.147 1.00 90.81 105 CYS A N 1
ATOM 830 C CA . CYS A 1 105 ? -2.140 6.541 -4.880 1.00 90.81 105 CYS A CA 1
ATOM 831 C C . CYS A 1 105 ? -1.664 5.676 -6.055 1.00 90.81 105 CYS A C 1
ATOM 833 O O . CYS A 1 105 ? -0.551 5.866 -6.556 1.00 90.81 105 CYS A O 1
ATOM 835 N N . LYS A 1 106 ? -2.526 4.777 -6.546 1.00 91.12 106 LYS A N 1
ATOM 836 C CA . LYS A 1 106 ? -2.245 3.919 -7.703 1.00 91.12 106 LYS A CA 1
ATOM 837 C C . LYS A 1 106 ? -1.905 4.727 -8.942 1.00 91.12 106 LYS A C 1
ATOM 839 O O . LYS A 1 106 ? -0.904 4.425 -9.592 1.00 91.12 106 LYS A O 1
ATOM 844 N N . GLU A 1 107 ? -2.702 5.737 -9.279 1.00 90.06 107 GLU A N 1
ATOM 845 C CA . GLU A 1 107 ? -2.446 6.569 -10.457 1.00 90.06 107 GLU A CA 1
ATOM 846 C C . GLU A 1 107 ? -1.101 7.289 -10.367 1.00 90.06 107 GLU A C 1
ATOM 848 O O . GLU A 1 107 ? -0.316 7.248 -11.316 1.00 90.06 107 GLU A O 1
ATOM 853 N N . LYS A 1 108 ? -0.782 7.876 -9.208 1.00 89.38 108 LYS A N 1
ATOM 854 C CA . LYS A 1 108 ? 0.504 8.554 -8.991 1.00 89.38 108 LYS A CA 1
ATOM 855 C C . LYS A 1 108 ? 1.685 7.607 -9.127 1.00 89.38 108 LYS A C 1
ATOM 857 O O . LYS A 1 108 ? 2.646 7.929 -9.827 1.00 89.38 108 LYS A O 1
ATOM 862 N N . LEU A 1 109 ? 1.608 6.433 -8.504 1.00 88.69 109 LEU A N 1
ATOM 863 C CA . LEU A 1 109 ? 2.661 5.429 -8.611 1.00 88.69 109 LEU A CA 1
ATOM 864 C C . LEU A 1 109 ? 2.825 4.952 -10.059 1.00 88.69 109 LEU A C 1
ATOM 866 O O . LEU A 1 109 ? 3.947 4.902 -10.557 1.00 88.69 109 LEU A O 1
ATOM 870 N N . ARG A 1 110 ? 1.721 4.676 -10.764 1.00 88.12 110 ARG A N 1
ATOM 871 C CA . ARG A 1 110 ? 1.744 4.281 -12.181 1.00 88.12 110 ARG A CA 1
ATOM 872 C C . ARG A 1 110 ? 2.313 5.365 -13.081 1.00 88.12 110 ARG A C 1
ATOM 874 O O . ARG A 1 110 ? 2.990 5.029 -14.042 1.00 88.12 110 ARG A O 1
ATOM 881 N N . HIS A 1 111 ? 2.027 6.635 -12.807 1.00 85.94 111 HIS A N 1
ATOM 882 C CA . HIS A 1 111 ? 2.539 7.749 -13.596 1.00 85.94 111 HIS A CA 1
ATOM 883 C C . HIS A 1 111 ? 4.041 7.952 -13.374 1.00 85.94 111 HIS A C 1
ATOM 885 O O . HIS A 1 111 ? 4.784 8.139 -14.336 1.00 85.94 111 HIS A O 1
ATOM 891 N N . HIS A 1 112 ? 4.489 7.890 -12.118 1.00 84.56 112 HIS A N 1
ATOM 892 C CA . HIS A 1 112 ? 5.878 8.159 -11.753 1.00 84.56 112 HIS A CA 1
ATOM 893 C C . HIS A 1 112 ? 6.828 7.020 -12.139 1.00 84.56 112 HIS A C 1
ATOM 895 O O . HIS A 1 112 ? 7.885 7.267 -12.710 1.00 84.56 112 HIS A O 1
ATOM 901 N N . TYR A 1 113 ? 6.423 5.778 -11.877 1.00 82.31 113 TYR A N 1
ATOM 902 C CA . TYR A 1 113 ? 7.201 4.563 -12.143 1.00 82.31 113 TYR A CA 1
ATOM 903 C C . TYR A 1 113 ? 6.745 3.870 -13.434 1.00 82.31 113 TYR A C 1
ATOM 905 O O . TYR A 1 113 ? 6.851 2.651 -13.589 1.00 82.31 113 TYR A O 1
ATOM 913 N N . ARG A 1 114 ? 6.165 4.639 -14.368 1.00 75.44 114 ARG A N 1
ATOM 914 C CA . ARG A 1 114 ? 5.770 4.120 -15.676 1.00 75.44 114 ARG A CA 1
ATOM 915 C C . ARG A 1 114 ? 7.036 3.668 -16.401 1.00 75.44 114 ARG A C 1
ATOM 917 O O . ARG A 1 114 ? 7.883 4.521 -16.679 1.00 75.44 114 ARG A O 1
A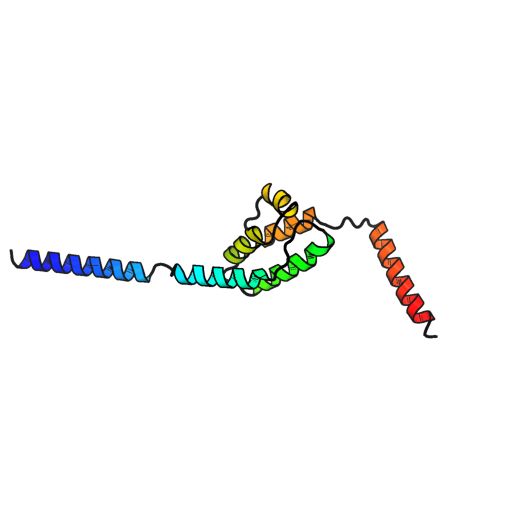TOM 924 N N . PRO A 1 115 ? 7.147 2.394 -16.816 1.00 66.25 115 PRO A N 1
ATOM 925 C CA . PRO A 1 115 ? 8.253 1.981 -17.659 1.00 66.25 115 PRO A CA 1
ATOM 926 C C . PRO A 1 115 ? 8.237 2.840 -18.924 1.00 66.25 115 PRO A C 1
ATOM 928 O O . PRO A 1 115 ? 7.284 2.788 -19.711 1.00 66.25 115 PRO A O 1
ATOM 931 N N . ARG A 1 116 ? 9.278 3.650 -19.129 1.00 62.09 116 ARG A N 1
ATOM 932 C CA . ARG A 1 116 ? 9.520 4.309 -20.414 1.00 62.09 116 ARG A CA 1
ATOM 933 C C . ARG A 1 116 ? 9.965 3.237 -21.405 1.00 62.09 116 ARG A C 1
ATOM 935 O O . ARG A 1 116 ? 11.151 3.068 -21.652 1.00 62.09 116 ARG A O 1
ATOM 942 N N . MET A 1 117 ? 9.015 2.480 -21.944 1.00 61.44 117 MET A N 1
ATOM 943 C CA . MET A 1 117 ? 9.257 1.744 -23.178 1.00 61.44 117 MET A CA 1
ATOM 944 C C . MET A 1 117 ? 9.058 2.710 -24.335 1.00 61.44 117 MET A C 1
ATOM 946 O O . MET A 1 117 ? 7.946 3.147 -24.626 1.00 61.44 117 MET A O 1
ATOM 950 N N . ASP A 1 118 ? 10.162 3.058 -24.975 1.00 61.38 118 ASP A N 1
ATOM 951 C CA . ASP A 1 118 ? 10.162 3.733 -26.257 1.00 61.38 118 ASP A CA 1
ATOM 952 C C . ASP A 1 118 ? 9.561 2.812 -27.337 1.00 61.38 118 ASP A C 1
ATOM 954 O O . ASP A 1 118 ? 9.580 1.579 -27.239 1.00 61.38 118 ASP A O 1
ATOM 958 N N . GLN A 1 119 ? 8.996 3.409 -28.386 1.00 60.50 119 GLN A N 1
ATOM 959 C CA . GLN A 1 119 ? 8.338 2.676 -29.474 1.00 60.50 119 GLN A CA 1
ATOM 960 C C . GLN A 1 119 ? 9.289 1.671 -30.152 1.00 60.50 119 GLN A C 1
ATOM 962 O O . GLN A 1 119 ? 8.870 0.590 -30.582 1.00 60.50 119 GLN A O 1
ATOM 967 N N . MET A 1 120 ? 10.586 1.987 -30.193 1.00 67.94 120 MET A N 1
ATOM 968 C CA . MET A 1 120 ? 11.618 1.106 -30.730 1.00 67.94 120 MET A CA 1
ATOM 969 C C . MET A 1 120 ? 11.883 -0.072 -29.781 1.00 67.94 120 MET A C 1
ATOM 971 O O . MET A 1 120 ? 11.946 -1.211 -30.242 1.00 67.94 120 MET A O 1
ATOM 975 N N . GLY A 1 121 ? 11.916 0.156 -28.466 1.00 71.69 121 GLY A N 1
ATOM 976 C CA . GLY A 1 121 ? 11.936 -0.884 -27.432 1.00 71.69 121 GLY A CA 1
ATOM 977 C C . GLY A 1 121 ? 10.744 -1.850 -27.499 1.00 71.69 121 GLY A C 1
ATOM 978 O O . GLY A 1 121 ? 10.932 -3.066 -27.406 1.00 71.69 121 GLY A O 1
ATOM 979 N N . LEU A 1 122 ? 9.528 -1.345 -27.747 1.00 70.88 122 LEU A N 1
ATOM 980 C CA . LEU A 1 122 ? 8.337 -2.178 -27.994 1.00 70.88 122 LEU A CA 1
ATOM 981 C C . LEU A 1 122 ? 8.494 -3.025 -29.260 1.00 70.88 122 LEU A C 1
ATOM 983 O O . LEU A 1 122 ? 8.319 -4.242 -29.215 1.00 70.88 122 LEU A O 1
ATOM 987 N N . THR A 1 123 ? 8.890 -2.396 -30.367 1.00 71.69 123 THR A N 1
ATOM 988 C CA . THR A 1 123 ? 9.088 -3.071 -31.660 1.00 71.69 123 THR A CA 1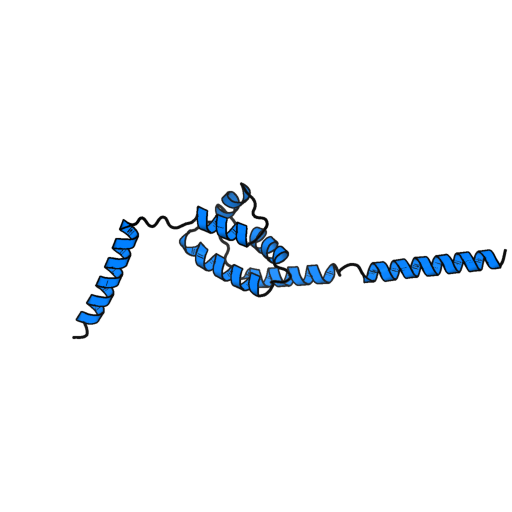
ATOM 989 C C . THR A 1 123 ? 10.140 -4.177 -31.559 1.00 71.69 123 THR A C 1
ATOM 991 O O . THR A 1 123 ? 9.947 -5.282 -32.065 1.00 71.69 123 THR A O 1
ATOM 994 N N . ARG A 1 124 ? 11.237 -3.924 -30.838 1.00 73.88 124 ARG A N 1
ATOM 995 C CA . ARG A 1 124 ? 12.309 -4.903 -30.620 1.00 73.88 124 ARG A CA 1
ATOM 996 C C . ARG A 1 124 ? 11.834 -6.088 -29.781 1.00 73.88 124 ARG A C 1
ATOM 998 O O . ARG A 1 124 ? 12.154 -7.228 -30.104 1.00 73.88 124 ARG A O 1
ATOM 1005 N N . LYS A 1 125 ? 11.037 -5.835 -28.737 1.00 72.75 125 LYS A N 1
ATOM 1006 C CA . LYS A 1 125 ? 10.469 -6.884 -27.879 1.00 72.75 125 LYS A CA 1
ATOM 1007 C C . LYS A 1 125 ? 9.467 -7.756 -28.643 1.00 72.75 125 LYS A C 1
ATOM 1009 O O . LYS A 1 125 ? 9.529 -8.976 -28.528 1.00 72.75 125 LYS A O 1
ATOM 1014 N N . ILE A 1 126 ? 8.623 -7.150 -29.482 1.00 75.56 126 ILE A N 1
ATOM 1015 C CA . ILE A 1 126 ? 7.697 -7.864 -30.378 1.00 75.56 126 ILE A CA 1
ATOM 1016 C C . ILE A 1 126 ? 8.470 -8.742 -31.368 1.00 75.56 126 ILE A C 1
ATOM 1018 O O . ILE A 1 126 ? 8.162 -9.924 -31.507 1.00 75.56 126 ILE A O 1
ATOM 1022 N N . ASN A 1 127 ? 9.499 -8.198 -32.022 1.00 71.56 127 ASN A N 1
ATOM 1023 C CA . ASN A 1 127 ? 10.306 -8.963 -32.972 1.00 71.56 127 ASN A CA 1
ATOM 1024 C C . ASN A 1 127 ? 11.037 -10.130 -32.300 1.00 71.56 127 ASN A C 1
ATOM 1026 O O . ASN A 1 127 ? 11.036 -11.229 -32.846 1.00 71.56 127 ASN A O 1
ATOM 1030 N N . ASN A 1 128 ? 11.586 -9.934 -31.099 1.00 73.56 128 ASN A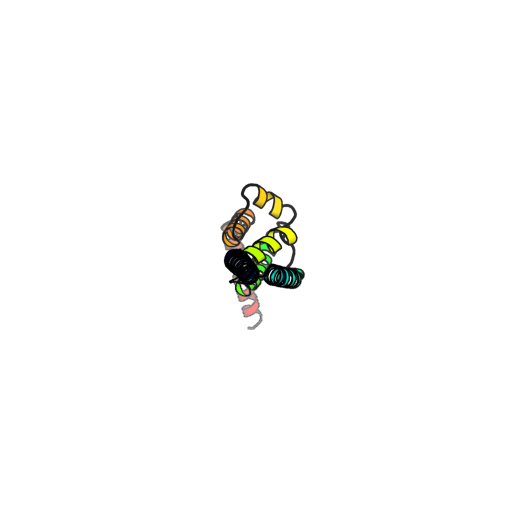 N 1
ATOM 1031 C CA . ASN A 1 128 ? 12.206 -11.022 -30.343 1.00 73.56 128 ASN A CA 1
ATOM 1032 C C . ASN A 1 128 ? 11.203 -12.137 -30.015 1.00 73.56 128 ASN A C 1
ATOM 1034 O O . ASN A 1 128 ? 11.520 -13.300 -30.224 1.00 73.56 128 ASN A O 1
ATOM 1038 N N . LEU A 1 129 ? 9.981 -11.804 -29.583 1.00 73.25 129 LEU A N 1
ATOM 1039 C CA . LEU A 1 129 ? 8.942 -12.806 -29.309 1.00 73.25 129 LEU A CA 1
ATOM 1040 C C . LEU A 1 129 ? 8.545 -13.598 -30.566 1.00 73.25 129 LEU A C 1
ATOM 1042 O O . LEU A 1 129 ? 8.425 -14.819 -30.502 1.00 73.25 129 LEU A O 1
ATOM 1046 N N . ARG A 1 130 ? 8.398 -12.929 -31.720 1.00 64.19 130 ARG A N 1
ATOM 1047 C CA . ARG A 1 130 ? 8.099 -13.603 -32.998 1.00 64.19 130 ARG A CA 1
ATOM 1048 C C . ARG A 1 130 ? 9.220 -14.551 -33.417 1.00 64.19 130 ARG A C 1
ATOM 1050 O O . ARG A 1 130 ? 8.940 -15.665 -33.843 1.00 64.19 130 ARG A O 1
ATOM 1057 N N . VAL A 1 131 ? 10.475 -14.124 -33.286 1.00 61.41 131 VAL A N 1
ATOM 1058 C CA . VAL A 1 131 ? 11.641 -14.942 -33.648 1.00 61.41 131 VAL A CA 1
ATOM 1059 C C . VAL A 1 131 ? 11.760 -16.166 -32.741 1.00 61.41 131 VAL A C 1
ATOM 1061 O O . VAL A 1 131 ? 12.061 -17.244 -33.244 1.00 61.41 131 VAL A O 1
ATOM 1064 N N . THR A 1 132 ? 11.486 -16.042 -31.439 1.00 61.34 132 THR A N 1
ATOM 1065 C CA . THR A 1 132 ? 11.486 -17.195 -30.526 1.00 61.34 132 THR A CA 1
ATOM 1066 C C . THR A 1 132 ? 10.385 -18.196 -30.885 1.00 61.34 132 THR A C 1
ATOM 1068 O O . THR A 1 132 ? 10.692 -19.369 -31.059 1.00 61.34 132 THR A O 1
ATOM 1071 N N . SER A 1 133 ? 9.142 -17.748 -31.122 1.00 60.38 133 SER A N 1
ATOM 1072 C CA . SER A 1 133 ? 8.066 -18.655 -31.563 1.00 60.38 133 SER A CA 1
ATOM 1073 C C . SER A 1 133 ? 8.363 -19.343 -32.897 1.00 60.38 133 SER A C 1
ATOM 1075 O O . SER A 1 133 ? 8.002 -20.501 -33.060 1.00 60.38 133 SER A O 1
ATOM 1077 N N . ILE A 1 134 ? 9.012 -18.664 -33.849 1.00 58.84 134 ILE A N 1
ATOM 1078 C CA . ILE A 1 134 ? 9.392 -19.278 -35.131 1.00 58.84 134 ILE A CA 1
ATOM 1079 C C . ILE A 1 134 ? 10.501 -20.314 -34.927 1.00 58.84 134 ILE A C 1
ATOM 1081 O O . ILE A 1 134 ? 10.395 -21.413 -35.456 1.00 58.84 134 ILE A O 1
ATOM 1085 N N . LYS A 1 135 ? 11.528 -20.012 -34.123 1.00 58.25 135 LYS A N 1
ATOM 1086 C CA . LYS A 1 135 ? 12.607 -20.968 -33.822 1.00 58.25 135 LYS A CA 1
ATOM 1087 C C . LYS A 1 135 ? 12.100 -22.227 -33.115 1.00 58.25 135 LYS A C 1
ATOM 1089 O O . LYS A 1 135 ? 12.557 -23.314 -33.438 1.00 58.25 135 LYS A O 1
ATOM 1094 N N . ASP A 1 136 ? 11.143 -22.098 -32.199 1.00 55.66 136 ASP A N 1
ATOM 1095 C CA . ASP A 1 136 ? 10.527 -23.253 -31.529 1.00 55.66 136 ASP A CA 1
ATOM 1096 C C . ASP A 1 136 ? 9.641 -24.101 -32.462 1.00 55.66 136 ASP A C 1
ATOM 1098 O O . ASP A 1 136 ? 9.420 -25.284 -32.195 1.00 55.66 136 ASP A O 1
ATOM 1102 N N . LEU A 1 137 ? 9.134 -23.518 -33.555 1.00 54.91 137 LEU A N 1
ATOM 1103 C CA . LEU A 1 137 ? 8.403 -24.244 -34.600 1.00 54.91 137 LEU A CA 1
ATOM 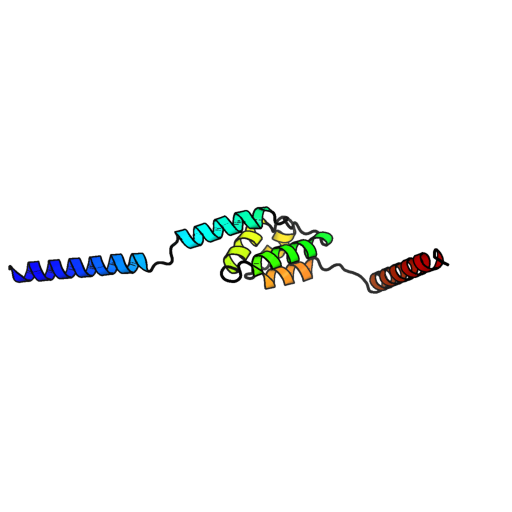1104 C C . LEU A 1 137 ? 9.357 -24.954 -35.573 1.00 54.91 137 LEU A C 1
ATOM 1106 O O . LEU A 1 137 ? 9.062 -26.068 -35.993 1.00 54.91 137 LEU A O 1
ATOM 1110 N N . ASP A 1 138 ? 10.506 -24.348 -35.872 1.00 51.41 138 ASP A N 1
ATOM 1111 C CA . ASP A 1 138 ? 11.508 -24.867 -36.818 1.00 51.41 138 ASP A CA 1
ATOM 1112 C C . ASP A 1 138 ? 12.334 -26.039 -36.247 1.00 51.41 138 ASP A C 1
ATOM 1114 O O . ASP A 1 138 ? 12.909 -26.822 -36.990 1.00 51.41 138 ASP A O 1
ATOM 1118 N N . ILE A 1 139 ? 12.377 -26.200 -34.918 1.00 53.25 139 ILE A N 1
ATOM 1119 C CA . ILE A 1 139 ? 13.032 -27.345 -34.247 1.00 53.25 139 ILE A CA 1
ATOM 1120 C C . ILE A 1 139 ? 12.104 -28.581 -34.188 1.00 53.25 139 ILE A C 1
ATOM 1122 O O . ILE A 1 139 ? 12.540 -29.675 -33.831 1.00 53.25 139 ILE A O 1
ATOM 1126 N N . LYS A 1 140 ? 10.813 -28.428 -34.517 1.00 48.50 140 LYS A N 1
ATOM 1127 C CA . LYS A 1 140 ? 9.804 -29.505 -34.472 1.00 48.50 140 LYS A CA 1
ATOM 1128 C C . LYS A 1 140 ? 9.389 -30.048 -35.849 1.00 48.50 140 LYS A C 1
ATOM 1130 O O . LYS A 1 140 ? 8.441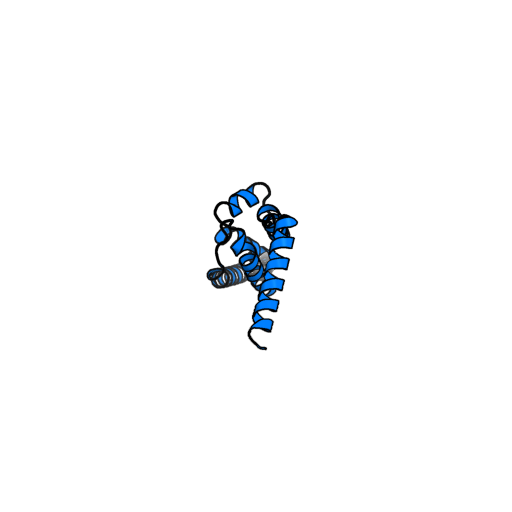 -30.833 -35.903 1.00 48.50 140 LYS A O 1
ATOM 1135 N N . LEU A 1 141 ? 10.073 -29.650 -36.921 1.00 42.91 141 LEU A N 1
ATOM 1136 C CA . LEU A 1 141 ? 9.954 -30.214 -38.274 1.00 42.91 141 LEU A CA 1
ATOM 1137 C C . LEU A 1 141 ? 11.186 -31.064 -38.600 1.00 42.91 141 LEU A C 1
ATOM 1139 O O . LEU A 1 141 ? 11.004 -32.063 -39.329 1.00 42.91 141 LEU A O 1
#